Protein AF-A0A7C7W2I0-F1 (afdb_monomer_lite)

Sequence (59 aa):
MDIFTAFGLSVSAGLNAYIPLLIVAFAAKYTDWITLDSPWDVITNWWVIGVLLVLVLVE

Secondary structure (DSSP, 8-state):
-HHHHHHHHHHHHHHHHHHHHHHHHHHHHH-TT-PPPTTGGGGGSHHHHHHHHHHHHH-

pLDDT: mean 82.62, std 7.78, range [59.81, 90.5]

Foldseek 3Di:
DVVVVVVVVVCVVVLVVLVVLLVVLCCCQPHPPDPDDPPSCCSVDPVNNVVSVVSNVVD

Radius of gyration: 13.62 Å; chains: 1; bounding box: 29×18×40 Å

Structure (mmCIF, N/CA/C/O backbone):
data_AF-A0A7C7W2I0-F1
#
_entry.id   AF-A0A7C7W2I0-F1
#
loop_
_atom_site.group_PDB
_atom_site.id
_atom_site.type_symbol
_atom_site.label_atom_id
_atom_site.label_alt_id
_atom_site.label_comp_id
_atom_site.label_asym_id
_atom_site.label_entity_id
_atom_site.label_seq_id
_atom_site.pdbx_PDB_ins_code
_atom_site.Cartn_x
_atom_site.Cartn_y
_atom_site.Cartn_z
_atom_site.occupancy
_atom_site.B_iso_or_equiv
_atom_site.auth_seq_id
_atom_site.auth_comp_id
_atom_site.auth_asym_id
_atom_site.auth_atom_id
_atom_site.pdbx_PDB_model_num
ATOM 1 N N . MET A 1 1 ? 15.188 2.946 -29.160 1.00 59.81 1 MET A N 1
ATOM 2 C CA . MET A 1 1 ? 15.858 3.009 -27.840 1.00 59.81 1 MET A CA 1
ATOM 3 C C . MET A 1 1 ? 14.905 3.525 -26.763 1.00 59.81 1 MET A C 1
ATOM 5 O O . MET A 1 1 ? 15.099 3.215 -25.602 1.00 59.81 1 MET A O 1
ATOM 9 N N . ASP A 1 2 ? 13.834 4.225 -27.139 1.00 68.06 2 ASP A N 1
ATOM 10 C CA . ASP A 1 2 ? 12.955 4.954 -26.216 1.00 68.06 2 ASP A CA 1
ATOM 11 C C . ASP A 1 2 ? 12.008 4.070 -25.396 1.00 68.06 2 ASP A C 1
ATOM 13 O O . ASP A 1 2 ? 11.669 4.414 -24.271 1.00 68.06 2 ASP A O 1
ATOM 17 N N . ILE A 1 3 ? 11.622 2.900 -25.913 1.00 68.81 3 ILE A N 1
ATOM 18 C CA . ILE A 1 3 ? 10.708 1.977 -25.219 1.00 68.81 3 ILE A CA 1
ATOM 19 C C . ILE A 1 3 ? 11.369 1.371 -23.972 1.00 68.81 3 ILE A C 1
ATOM 21 O O . ILE A 1 3 ? 10.761 1.360 -22.908 1.00 68.81 3 ILE A O 1
ATOM 25 N N . PHE A 1 4 ? 12.624 0.920 -24.061 1.00 72.06 4 PHE A N 1
ATOM 26 C CA . PHE A 1 4 ? 13.342 0.347 -22.913 1.00 72.06 4 PHE A CA 1
ATOM 27 C C . PHE A 1 4 ? 13.636 1.393 -21.832 1.00 72.06 4 PHE A C 1
ATOM 29 O O . PHE A 1 4 ? 13.528 1.096 -20.645 1.00 72.06 4 PHE A O 1
ATOM 36 N N . THR A 1 5 ? 13.926 2.632 -22.233 1.00 75.88 5 THR A N 1
ATOM 37 C CA . THR A 1 5 ? 14.074 3.759 -21.305 1.00 75.88 5 THR A CA 1
ATOM 38 C C . THR A 1 5 ? 12.737 4.128 -20.661 1.00 75.88 5 THR A C 1
ATOM 40 O O . THR A 1 5 ? 12.689 4.348 -19.455 1.00 75.88 5 THR A O 1
ATOM 43 N N . ALA A 1 6 ? 11.636 4.128 -21.421 1.00 73.75 6 ALA A N 1
ATOM 44 C CA . ALA A 1 6 ? 10.293 4.336 -20.883 1.00 73.75 6 ALA A CA 1
ATOM 45 C C . ALA A 1 6 ? 9.892 3.237 -19.882 1.00 73.75 6 ALA A C 1
ATOM 47 O O . ALA A 1 6 ? 9.306 3.546 -18.847 1.00 73.75 6 ALA A O 1
ATOM 48 N N . PHE A 1 7 ? 10.271 1.976 -20.128 1.00 73.88 7 PHE A N 1
ATOM 49 C CA . PHE A 1 7 ? 10.097 0.886 -19.162 1.00 73.88 7 PHE A CA 1
ATOM 50 C C . PHE A 1 7 ? 10.948 1.089 -17.902 1.00 73.88 7 PHE A C 1
ATOM 52 O O . PHE A 1 7 ? 10.419 0.965 -16.803 1.00 73.88 7 PHE A O 1
ATOM 59 N N . GLY A 1 8 ? 12.225 1.463 -18.029 1.00 74.00 8 GLY A N 1
ATOM 60 C CA . GLY A 1 8 ? 13.086 1.751 -16.873 1.00 74.00 8 GLY 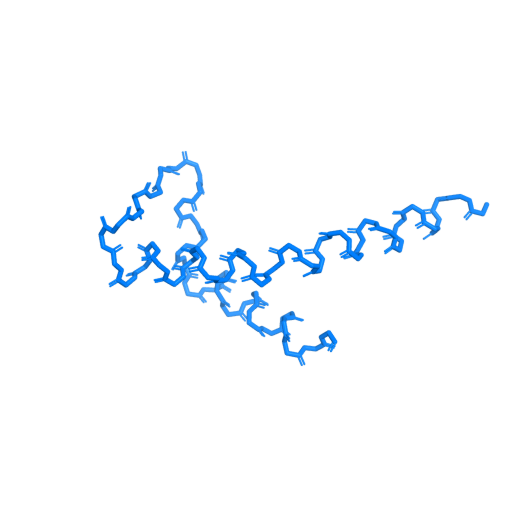A CA 1
ATOM 61 C C . GLY A 1 8 ? 12.579 2.922 -16.019 1.00 74.00 8 GLY A C 1
ATOM 62 O O . GLY A 1 8 ? 12.550 2.832 -14.793 1.00 74.00 8 GLY A O 1
ATOM 63 N N . LEU A 1 9 ? 12.098 3.991 -16.660 1.00 76.31 9 LEU A N 1
ATOM 64 C CA . LEU A 1 9 ? 11.477 5.135 -15.985 1.00 76.31 9 LEU A CA 1
ATOM 65 C C . LEU A 1 9 ? 10.130 4.778 -15.342 1.00 76.31 9 LEU A C 1
ATOM 67 O O . LEU A 1 9 ? 9.855 5.234 -14.237 1.00 76.31 9 LEU A O 1
ATOM 71 N N . SER A 1 10 ? 9.309 3.937 -15.980 1.00 72.06 10 SER A N 1
ATOM 72 C CA . SER A 1 10 ? 8.055 3.444 -15.393 1.00 72.06 10 SER A CA 1
ATOM 73 C C . SER A 1 10 ? 8.303 2.543 -14.188 1.00 72.06 10 SER A C 1
ATOM 75 O O . SER A 1 10 ? 7.534 2.593 -13.232 1.00 72.06 10 SER A O 1
ATOM 77 N N . VAL A 1 11 ? 9.361 1.728 -14.220 1.00 69.31 11 VAL A N 1
ATOM 78 C CA . VAL A 1 11 ? 9.768 0.912 -13.074 1.00 69.31 11 VAL A CA 1
ATOM 79 C C . VAL A 1 11 ? 10.260 1.812 -11.951 1.00 69.31 11 VAL A C 1
ATOM 81 O O . VAL A 1 11 ? 9.809 1.632 -10.837 1.00 69.31 11 VAL A O 1
ATOM 84 N N . SER A 1 12 ? 11.085 2.828 -12.219 1.00 71.75 12 SER A N 1
ATOM 85 C CA . SER A 1 12 ? 11.522 3.781 -11.186 1.00 71.75 12 SER A CA 1
ATOM 86 C C . SER A 1 12 ? 10.358 4.596 -10.596 1.00 71.75 12 SER A C 1
ATOM 88 O O . SER A 1 12 ? 10.305 4.800 -9.384 1.00 71.75 12 SER A O 1
ATOM 90 N N . ALA A 1 13 ? 9.383 4.996 -11.420 1.00 73.06 13 ALA A N 1
ATOM 91 C CA . ALA A 1 13 ? 8.167 5.669 -10.965 1.00 73.06 13 ALA A CA 1
ATOM 92 C C . ALA A 1 13 ? 7.246 4.742 -10.151 1.00 73.06 13 ALA A C 1
ATOM 94 O O . ALA A 1 13 ? 6.659 5.182 -9.166 1.00 73.06 13 ALA A O 1
ATOM 95 N N . GLY A 1 14 ? 7.139 3.465 -10.531 1.00 69.62 14 GLY A N 1
ATOM 96 C CA . GLY A 1 14 ? 6.398 2.451 -9.776 1.00 69.62 14 GLY A CA 1
ATOM 97 C C . 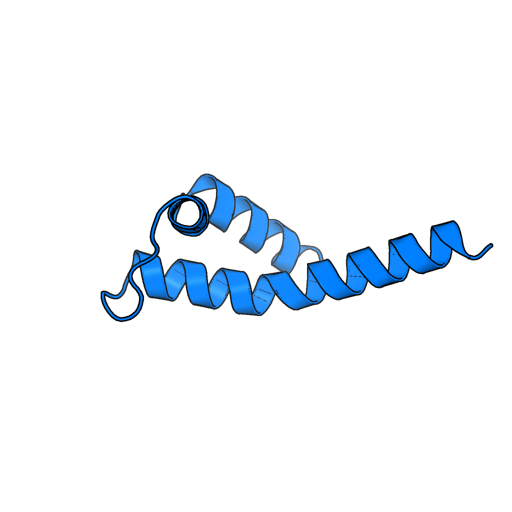GLY A 1 14 ? 7.097 2.041 -8.476 1.00 69.62 14 GLY A C 1
ATOM 98 O O . GLY A 1 14 ? 6.437 1.912 -7.452 1.00 69.62 14 GLY A O 1
ATOM 99 N N . LEU A 1 15 ? 8.428 1.912 -8.495 1.00 69.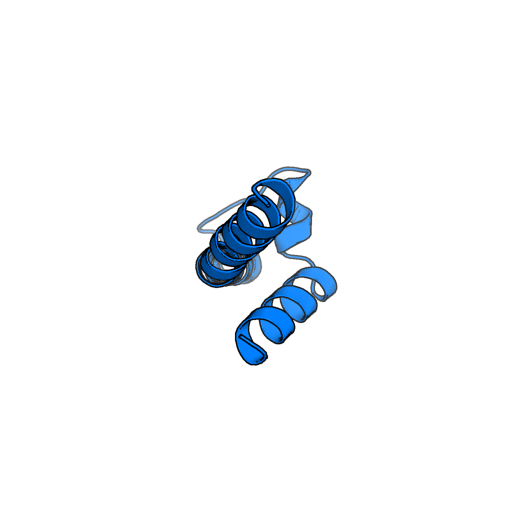12 15 LEU A N 1
ATOM 100 C CA . LEU A 1 15 ? 9.268 1.523 -7.357 1.00 69.12 15 LEU A CA 1
ATOM 101 C C . LEU A 1 15 ? 9.235 2.584 -6.252 1.00 69.12 15 LEU A C 1
ATOM 103 O O . LEU A 1 15 ? 8.904 2.277 -5.113 1.00 69.12 15 LEU A O 1
ATOM 107 N N . ASN A 1 16 ? 9.418 3.858 -6.615 1.00 79.31 16 ASN A N 1
ATOM 108 C CA . ASN A 1 16 ? 9.294 4.983 -5.682 1.00 79.31 16 ASN A CA 1
ATOM 109 C C . ASN A 1 16 ? 7.857 5.161 -5.140 1.00 79.31 16 ASN A C 1
ATOM 111 O O . ASN A 1 16 ? 7.643 5.779 -4.099 1.00 79.31 16 ASN A O 1
ATOM 115 N N . ALA A 1 17 ? 6.846 4.611 -5.820 1.00 81.94 17 ALA A N 1
ATOM 116 C CA . ALA A 1 17 ? 5.472 4.636 -5.333 1.00 81.94 17 ALA A CA 1
ATOM 117 C C . ALA A 1 17 ? 5.184 3.554 -4.276 1.00 81.94 17 ALA A C 1
ATOM 119 O O . ALA A 1 17 ? 4.192 3.684 -3.560 1.00 81.94 17 ALA A O 1
ATOM 120 N N . TYR A 1 18 ? 6.021 2.518 -4.120 1.00 82.19 18 TYR A N 1
ATOM 121 C CA . TYR A 1 18 ? 5.750 1.428 -3.173 1.00 82.19 18 TYR A CA 1
ATOM 122 C C . TYR A 1 18 ? 5.906 1.840 -1.712 1.00 82.19 18 TYR A C 1
ATOM 124 O O . TYR A 1 18 ? 5.091 1.425 -0.892 1.00 82.19 18 TYR A O 1
ATOM 132 N N . ILE A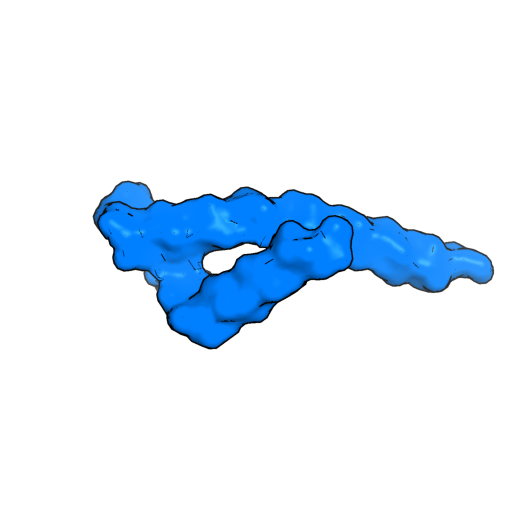 1 19 ? 6.883 2.689 -1.383 1.00 84.62 19 ILE A N 1
ATOM 133 C CA . ILE A 1 19 ? 7.080 3.199 -0.018 1.00 84.62 19 ILE A CA 1
ATOM 134 C C . ILE A 1 19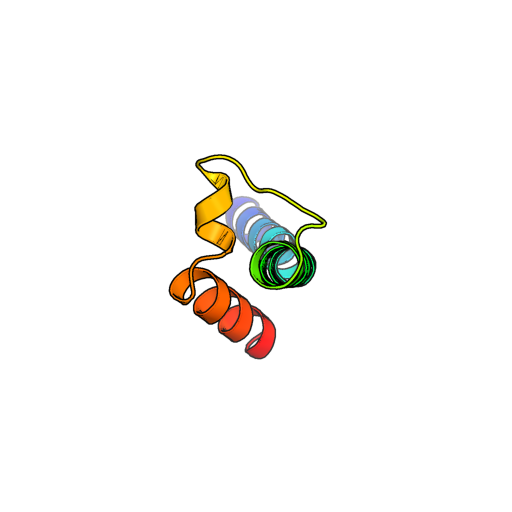 ? 5.822 3.931 0.494 1.00 84.62 19 ILE A C 1
ATOM 136 O O . ILE A 1 19 ? 5.280 3.522 1.525 1.00 84.62 19 ILE A O 1
ATOM 140 N N . PRO A 1 20 ? 5.286 4.962 -0.196 1.00 87.88 20 PRO A N 1
ATOM 141 C CA . PRO A 1 20 ? 4.051 5.608 0.239 1.00 87.88 20 PRO A CA 1
ATOM 142 C C . PRO A 1 20 ? 2.845 4.659 0.202 1.00 87.88 20 PRO A C 1
ATOM 144 O O . PRO A 1 20 ? 1.999 4.744 1.091 1.00 87.88 20 PRO A O 1
ATOM 147 N N . LEU A 1 21 ? 2.774 3.714 -0.747 1.00 89.25 21 LEU A N 1
ATOM 148 C CA . LEU A 1 21 ? 1.693 2.719 -0.772 1.00 89.25 21 LEU A CA 1
ATOM 149 C C . LEU A 1 21 ? 1.726 1.797 0.450 1.00 89.25 21 LEU A C 1
ATOM 151 O O . LEU A 1 21 ? 0.678 1.491 1.007 1.00 89.25 21 LEU A O 1
ATOM 155 N N . LEU A 1 22 ? 2.913 1.372 0.883 1.00 89.31 22 LEU A N 1
ATOM 156 C CA . LEU A 1 22 ? 3.107 0.521 2.052 1.00 89.31 22 LEU A CA 1
ATOM 157 C C . LEU A 1 22 ? 2.729 1.264 3.341 1.00 89.31 22 LEU A C 1
ATOM 159 O O . LEU A 1 22 ? 2.080 0.693 4.218 1.00 89.31 22 LEU A O 1
ATOM 163 N N . ILE A 1 23 ? 3.061 2.557 3.428 1.00 89.69 23 ILE A N 1
ATOM 164 C CA . ILE A 1 23 ? 2.630 3.432 4.527 1.00 89.69 23 ILE A CA 1
ATOM 165 C C . ILE A 1 23 ? 1.100 3.525 4.562 1.00 89.69 23 ILE A C 1
ATOM 167 O O . ILE A 1 23 ? 0.509 3.328 5.621 1.00 89.69 23 ILE A O 1
ATOM 171 N N . VAL A 1 24 ? 0.451 3.769 3.417 1.00 90.12 24 VAL A N 1
ATOM 172 C CA . VAL A 1 24 ? -1.018 3.811 3.316 1.00 90.12 24 VAL A CA 1
ATOM 173 C C . VAL A 1 24 ? -1.634 2.455 3.656 1.00 90.12 24 VAL A C 1
ATOM 175 O O . VAL A 1 24 ? -2.630 2.410 4.369 1.00 90.12 24 VAL A O 1
ATOM 178 N N . ALA A 1 25 ? -1.030 1.350 3.216 1.00 89.75 25 ALA A N 1
ATOM 179 C CA . ALA A 1 25 ? -1.502 0.002 3.507 1.00 89.75 25 ALA A CA 1
ATOM 180 C C . ALA A 1 25 ? -1.498 -0.291 5.011 1.00 89.75 25 ALA A C 1
ATOM 182 O O . ALA A 1 25 ? -2.473 -0.818 5.540 1.00 89.75 25 ALA A O 1
ATOM 183 N N . PHE A 1 26 ? -0.423 0.074 5.714 1.00 89.81 26 PHE A N 1
ATOM 184 C CA . PHE A 1 26 ? -0.337 -0.091 7.164 1.00 89.81 26 PHE A CA 1
ATOM 185 C C . PHE A 1 26 ? -1.230 0.884 7.923 1.00 89.81 26 PHE A C 1
ATOM 187 O O . PHE A 1 26 ? -1.860 0.476 8.898 1.00 89.81 26 PHE A O 1
ATOM 194 N N . ALA A 1 27 ? -1.324 2.135 7.467 1.00 90.25 27 ALA A N 1
ATOM 195 C CA . ALA A 1 27 ? -2.238 3.114 8.033 1.00 90.25 27 ALA A CA 1
ATOM 196 C C . ALA A 1 27 ? -3.685 2.618 7.920 1.00 90.25 27 ALA A C 1
ATOM 198 O O . ALA A 1 27 ? -4.344 2.468 8.937 1.00 90.25 27 ALA A O 1
ATOM 199 N N . ALA A 1 28 ? -4.158 2.250 6.733 1.00 89.00 28 ALA A N 1
ATOM 200 C CA . ALA A 1 28 ? -5.525 1.765 6.543 1.00 89.00 28 ALA A CA 1
ATOM 201 C C . ALA A 1 28 ? -5.805 0.408 7.219 1.00 89.00 28 ALA A C 1
ATOM 203 O O . ALA A 1 28 ? -6.942 0.113 7.566 1.00 89.00 28 ALA A O 1
ATOM 204 N N . LYS A 1 29 ? -4.784 -0.439 7.417 1.00 86.94 29 LYS A N 1
ATOM 205 C CA . LYS A 1 29 ? -4.950 -1.757 8.052 1.00 86.94 29 LYS A CA 1
ATOM 206 C C . LYS A 1 29 ? -4.988 -1.713 9.575 1.00 86.94 29 LYS A C 1
ATOM 208 O O . LYS A 1 29 ? -5.673 -2.530 10.185 1.00 86.94 29 LYS A O 1
ATOM 213 N N . TYR A 1 30 ? -4.191 -0.839 10.186 1.00 87.94 30 TYR A N 1
ATOM 214 C CA . TYR A 1 30 ? -4.013 -0.793 11.640 1.00 87.94 30 TYR A CA 1
ATOM 215 C C . TYR A 1 30 ? -4.604 0.459 12.290 1.00 87.94 30 TYR A C 1
ATOM 217 O O . TYR A 1 30 ? -4.637 0.537 13.517 1.00 87.94 30 TYR A O 1
ATOM 225 N N . THR A 1 31 ? -5.062 1.433 11.501 1.00 85.19 31 THR A N 1
ATOM 226 C CA . THR A 1 31 ? -5.715 2.647 12.000 1.00 85.19 31 THR A CA 1
ATOM 227 C C . THR A 1 31 ? -7.007 2.921 11.239 1.00 85.19 31 THR A C 1
ATOM 229 O O . THR A 1 31 ? -7.067 2.759 10.026 1.00 85.19 31 THR A O 1
ATOM 232 N N . ASP A 1 32 ? -8.017 3.437 11.936 1.00 82.00 32 ASP A N 1
ATOM 233 C CA . ASP A 1 32 ? -9.275 3.893 11.324 1.00 82.00 32 ASP A CA 1
ATOM 234 C C . ASP A 1 32 ? -9.157 5.301 10.700 1.00 82.00 32 ASP A C 1
ATOM 236 O O . ASP A 1 32 ? -10.154 5.979 10.463 1.00 82.00 32 ASP A O 1
ATOM 240 N N . TRP A 1 33 ? -7.933 5.796 10.478 1.00 86.38 33 TRP A N 1
ATOM 241 C CA . TRP A 1 33 ? -7.699 7.122 9.893 1.00 86.38 33 TRP A CA 1
ATOM 242 C C . TRP A 1 33 ? -7.992 7.158 8.395 1.00 86.38 33 TRP A C 1
ATOM 244 O O . TRP A 1 33 ? -8.306 8.220 7.859 1.00 86.38 33 TRP A O 1
ATOM 254 N N . ILE A 1 34 ? -7.855 6.015 7.719 1.00 85.00 34 ILE A N 1
ATOM 255 C CA . ILE A 1 34 ? -8.031 5.887 6.274 1.00 85.00 34 ILE A CA 1
ATOM 256 C C . ILE A 1 34 ? -8.905 4.668 6.003 1.00 85.00 34 ILE A C 1
ATOM 258 O O . ILE A 1 34 ? -8.453 3.533 6.125 1.00 85.00 34 ILE A O 1
ATOM 262 N N . THR A 1 35 ? -10.144 4.907 5.588 1.00 84.94 35 THR A N 1
ATOM 263 C CA . THR A 1 35 ? -11.050 3.862 5.108 1.00 84.94 35 THR A CA 1
ATOM 264 C C . THR A 1 35 ? -10.897 3.738 3.596 1.00 84.94 35 THR A C 1
ATOM 266 O O . THR A 1 35 ? -11.112 4.707 2.867 1.00 84.94 35 THR A O 1
ATOM 269 N N . LEU A 1 36 ? -10.485 2.564 3.117 1.00 85.31 36 LEU A N 1
ATOM 270 C CA . LEU A 1 36 ? -10.333 2.289 1.689 1.00 85.31 36 LEU A CA 1
ATOM 271 C C . LEU A 1 36 ? -11.594 1.605 1.160 1.00 85.31 36 LEU A C 1
ATOM 273 O O . LEU A 1 36 ? -11.954 0.522 1.609 1.00 85.31 36 LEU A O 1
ATOM 277 N N . ASP A 1 37 ? -12.246 2.222 0.178 1.00 86.56 37 ASP A N 1
ATOM 278 C CA . ASP A 1 37 ? -13.341 1.595 -0.561 1.00 86.56 37 ASP A CA 1
ATOM 279 C C . ASP A 1 37 ? -12.816 0.651 -1.651 1.00 86.56 37 ASP A C 1
ATOM 281 O O . ASP A 1 37 ? -11.700 0.789 -2.166 1.00 86.56 37 ASP A O 1
ATOM 285 N N . SER A 1 38 ? -13.648 -0.311 -2.054 1.00 86.50 38 SER A N 1
ATOM 286 C CA . SER A 1 38 ? -13.346 -1.197 -3.182 1.00 86.50 38 SER A CA 1
ATOM 287 C C . SER A 1 38 ? -13.118 -0.383 -4.473 1.00 86.50 38 SER A C 1
ATOM 289 O O . SER A 1 38 ? -13.925 0.495 -4.784 1.00 86.50 38 SER A O 1
ATOM 291 N N . PRO A 1 39 ? -12.067 -0.666 -5.272 1.00 84.31 39 PRO A N 1
ATOM 292 C CA . PRO A 1 39 ? -11.176 -1.828 -5.196 1.00 84.31 39 PRO A CA 1
ATOM 293 C C . PRO A 1 39 ? -9.914 -1.613 -4.349 1.00 84.31 39 PRO A C 1
ATOM 295 O O . PRO A 1 39 ? -9.107 -2.527 -4.238 1.00 84.31 39 PRO A O 1
ATOM 298 N N . TRP A 1 40 ? -9.699 -0.429 -3.779 1.00 83.69 40 TRP A N 1
ATOM 299 C CA . TRP A 1 40 ? -8.452 -0.070 -3.099 1.00 83.69 40 TRP A CA 1
ATOM 300 C C . TRP A 1 40 ? -8.257 -0.770 -1.754 1.00 83.69 40 TRP A C 1
ATOM 302 O O . TRP A 1 40 ? -7.122 -0.884 -1.293 1.00 83.69 40 TRP A O 1
ATOM 312 N N . ASP A 1 41 ? -9.326 -1.323 -1.179 1.00 86.94 41 ASP A N 1
ATOM 313 C CA . ASP A 1 41 ? -9.259 -2.195 -0.002 1.00 86.94 41 ASP A CA 1
ATOM 314 C C . ASP A 1 41 ? -8.288 -3.378 -0.190 1.00 86.94 41 ASP A C 1
ATOM 316 O O . ASP A 1 41 ? -7.648 -3.817 0.762 1.00 86.94 41 ASP A O 1
ATOM 320 N N . VAL A 1 42 ? -8.047 -3.829 -1.431 1.00 88.19 42 VAL A N 1
ATOM 321 C CA . VAL A 1 42 ? -7.069 -4.898 -1.713 1.00 88.19 42 VAL A CA 1
ATOM 322 C C . VAL A 1 42 ? -5.656 -4.572 -1.223 1.00 88.19 42 VAL A C 1
ATOM 324 O O . VAL A 1 42 ? -4.886 -5.492 -0.960 1.00 88.19 42 VAL A O 1
ATOM 327 N N . ILE A 1 43 ? -5.307 -3.291 -1.066 1.00 87.75 43 ILE A N 1
ATOM 328 C CA . ILE A 1 43 ? -3.999 -2.858 -0.559 1.00 87.75 43 ILE A CA 1
ATOM 329 C C . ILE A 1 43 ? -3.812 -3.252 0.917 1.00 87.75 43 ILE A C 1
ATOM 331 O O . ILE A 1 43 ? -2.684 -3.492 1.342 1.00 87.75 43 ILE A O 1
ATOM 335 N N . THR A 1 44 ? -4.889 -3.408 1.694 1.00 87.44 44 THR A N 1
ATOM 336 C CA . THR A 1 44 ? -4.821 -3.869 3.095 1.00 87.44 44 THR A CA 1
ATOM 337 C C . THR A 1 44 ? -4.602 -5.388 3.212 1.00 87.44 44 THR A C 1
ATOM 339 O O . THR A 1 44 ? -4.248 -5.911 4.283 1.00 87.44 44 THR A O 1
ATOM 342 N N . ASN A 1 45 ? -4.752 -6.126 2.105 1.00 90.50 45 ASN A N 1
ATOM 343 C CA . ASN A 1 45 ? -4.573 -7.572 2.058 1.00 90.50 45 ASN A CA 1
ATOM 344 C C . ASN A 1 45 ? -3.132 -7.964 2.427 1.00 90.50 45 ASN A C 1
ATOM 346 O O . ASN A 1 45 ? -2.159 -7.404 1.923 1.00 90.50 45 ASN A O 1
ATOM 350 N N . TRP A 1 46 ? -2.989 -8.976 3.288 1.00 88.19 46 TRP A N 1
ATOM 351 C CA . TRP A 1 46 ? -1.687 -9.497 3.721 1.00 88.19 46 TRP A CA 1
ATOM 352 C C . TRP A 1 46 ? -0.763 -9.893 2.560 1.00 88.19 46 TRP A C 1
ATOM 354 O O . TRP A 1 46 ? 0.439 -9.658 2.654 1.00 88.19 46 TRP A O 1
ATOM 364 N N . TRP A 1 47 ? -1.302 -10.424 1.459 1.00 90.38 47 TRP A N 1
ATOM 365 C CA . TRP A 1 47 ? -0.512 -10.770 0.274 1.00 90.38 47 TRP A CA 1
ATOM 366 C C . TRP A 1 47 ? 0.038 -9.539 -0.449 1.00 90.38 47 TRP A C 1
ATOM 368 O O . TRP A 1 47 ? 1.203 -9.535 -0.837 1.00 90.38 47 TRP A O 1
ATOM 378 N N . VAL A 1 48 ? -0.768 -8.483 -0.596 1.00 89.31 48 VAL A N 1
ATOM 379 C CA . VAL A 1 48 ? -0.356 -7.248 -1.283 1.00 89.31 48 VAL A CA 1
ATOM 380 C C . VAL A 1 48 ? 0.701 -6.511 -0.467 1.00 89.31 48 VAL A C 1
ATOM 382 O O . VAL A 1 48 ? 1.738 -6.139 -1.008 1.00 89.31 48 VAL A O 1
ATOM 385 N N . ILE A 1 49 ? 0.497 -6.395 0.847 1.00 90.00 49 ILE A N 1
ATOM 386 C CA . ILE A 1 49 ? 1.491 -5.827 1.767 1.00 90.00 49 ILE A CA 1
ATOM 387 C C . ILE A 1 49 ? 2.790 -6.634 1.734 1.00 90.00 49 ILE A C 1
ATOM 389 O O . ILE A 1 49 ? 3.866 -6.048 1.682 1.00 90.00 49 ILE A O 1
ATOM 393 N N . GLY A 1 50 ? 2.706 -7.969 1.727 1.00 90.44 50 GLY A N 1
ATOM 394 C CA . GLY A 1 50 ? 3.878 -8.839 1.625 1.00 90.44 50 GLY A CA 1
ATOM 395 C C . GLY A 1 50 ? 4.679 -8.602 0.343 1.00 90.44 50 GLY A C 1
ATOM 396 O O . GLY A 1 50 ? 5.898 -8.478 0.403 1.00 90.44 50 GLY A O 1
ATOM 397 N N . VAL A 1 51 ? 4.004 -8.473 -0.804 1.00 89.06 51 VAL A N 1
ATOM 398 C CA . VAL A 1 51 ? 4.659 -8.159 -2.085 1.00 89.06 51 VAL A CA 1
ATOM 399 C C . VAL A 1 51 ? 5.286 -6.765 -2.061 1.00 89.06 51 VAL A C 1
ATOM 401 O O . VAL A 1 51 ? 6.448 -6.633 -2.430 1.00 89.06 51 VAL A O 1
ATOM 404 N N . LEU A 1 52 ? 4.563 -5.743 -1.590 1.00 88.25 52 LEU A N 1
ATOM 405 C CA . LEU A 1 52 ? 5.094 -4.379 -1.465 1.00 88.25 52 LEU A CA 1
ATOM 406 C C . LEU A 1 52 ? 6.336 -4.337 -0.572 1.00 88.25 52 LEU A C 1
ATOM 408 O O . LEU A 1 52 ? 7.317 -3.689 -0.913 1.00 88.25 52 LEU A O 1
ATOM 412 N N . LEU A 1 53 ? 6.322 -5.070 0.540 1.00 88.06 53 LEU A N 1
ATOM 413 C CA . LEU A 1 53 ? 7.441 -5.140 1.471 1.00 88.06 53 LEU A CA 1
ATOM 414 C C . LEU A 1 53 ? 8.657 -5.849 0.861 1.00 88.06 53 LEU A C 1
ATOM 416 O O . LEU A 1 53 ? 9.779 -5.403 1.060 1.00 88.06 53 LEU A O 1
ATOM 420 N N . VAL A 1 54 ? 8.450 -6.916 0.083 1.00 88.94 54 VAL A N 1
ATOM 421 C CA . VAL A 1 54 ? 9.537 -7.576 -0.661 1.00 88.94 54 VAL A CA 1
ATOM 422 C C . VAL A 1 54 ? 10.116 -6.647 -1.725 1.00 88.94 54 VAL A C 1
ATOM 424 O O . VAL A 1 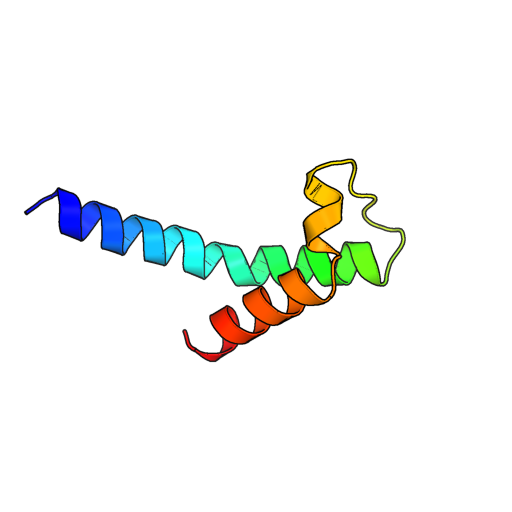54 ? 11.332 -6.558 -1.843 1.00 88.94 54 VAL A O 1
ATOM 427 N N . LEU A 1 55 ? 9.269 -5.936 -2.473 1.00 86.81 55 LEU A N 1
ATOM 428 C CA . LEU A 1 55 ? 9.718 -4.978 -3.487 1.00 86.81 55 LEU A CA 1
ATOM 429 C C . LEU A 1 55 ? 10.553 -3.854 -2.865 1.00 86.81 55 LEU A C 1
ATOM 431 O O . LEU A 1 55 ? 11.608 -3.537 -3.400 1.00 86.81 55 LEU A O 1
ATOM 435 N N . VAL A 1 56 ? 10.124 -3.334 -1.712 1.00 84.25 56 VAL A N 1
ATOM 436 C CA . VAL A 1 56 ? 10.850 -2.299 -0.959 1.00 84.25 56 VAL A CA 1
ATOM 437 C C . VAL A 1 56 ? 12.140 -2.815 -0.306 1.00 84.25 56 VAL A C 1
ATOM 439 O O . VAL A 1 56 ? 13.034 -2.050 0.032 1.00 84.25 56 VAL A O 1
ATOM 442 N N . LEU A 1 57 ? 12.267 -4.123 -0.090 1.00 83.94 57 LEU A N 1
ATOM 443 C CA . LEU A 1 57 ? 13.500 -4.715 0.440 1.00 83.94 57 LEU A CA 1
ATOM 444 C C . LEU A 1 57 ? 14.544 -5.018 -0.640 1.00 83.94 57 LEU A C 1
ATOM 446 O O . LEU A 1 57 ? 15.718 -5.165 -0.310 1.00 83.94 57 LEU A O 1
ATOM 450 N N . VAL A 1 58 ? 14.111 -5.205 -1.888 1.00 83.12 58 VAL A N 1
ATOM 451 C CA . VAL A 1 58 ? 14.968 -5.609 -3.016 1.00 83.12 58 VAL A CA 1
ATOM 452 C C . VAL A 1 58 ? 15.441 -4.409 -3.845 1.00 83.12 58 VAL A C 1
ATOM 454 O O . VAL A 1 58 ? 16.384 -4.570 -4.621 1.00 83.12 58 VAL A O 1
ATOM 457 N N . GLU A 1 59 ? 14.797 -3.243 -3.702 1.00 67.38 59 GLU A N 1
ATOM 458 C CA . GLU A 1 59 ? 15.231 -1.989 -4.342 1.00 67.38 59 GLU A CA 1
ATOM 459 C C . GLU A 1 59 ? 16.672 -1.575 -3.998 1.00 67.38 59 GLU A C 1
ATOM 461 O O . GLU A 1 59 ? 17.131 -1.807 -2.854 1.00 67.38 59 GLU A O 1
#